Protein AF-A0A392TSM1-F1 (afdb_monomer_lite)

Structure (mmCIF, N/CA/C/O backbone):
data_AF-A0A392TSM1-F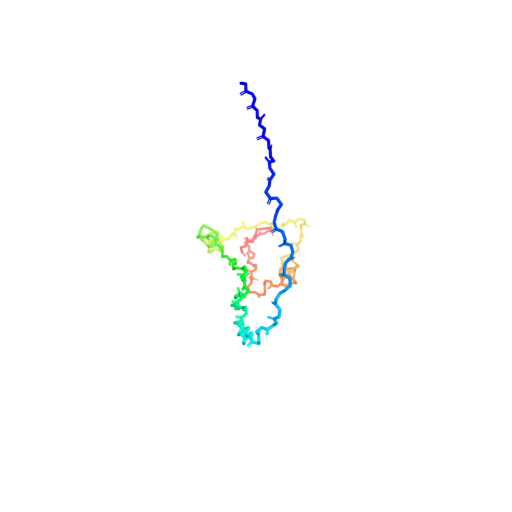1
#
_entry.id   AF-A0A392TSM1-F1
#
loop_
_atom_site.group_PDB
_atom_site.id
_atom_site.type_symbol
_atom_site.label_atom_id
_atom_site.label_alt_id
_atom_site.label_comp_id
_atom_site.label_asym_id
_atom_site.label_entity_id
_atom_site.label_seq_id
_atom_site.pdbx_PDB_ins_code
_atom_site.Cartn_x
_atom_site.Cartn_y
_atom_site.Cartn_z
_atom_site.occupancy
_atom_site.B_iso_or_equiv
_atom_site.auth_seq_id
_atom_site.auth_comp_id
_atom_site.auth_asym_id
_atom_site.auth_atom_id
_atom_site.pdbx_PDB_model_num
ATOM 1 N N . GLY A 1 1 ? 50.582 39.692 -35.155 1.00 34.25 1 GLY A N 1
ATOM 2 C CA . GLY A 1 1 ? 50.449 40.226 -36.512 1.00 34.25 1 GLY A CA 1
ATOM 3 C C . GLY A 1 1 ? 50.092 39.082 -37.418 1.00 34.25 1 GLY A C 1
ATOM 4 O O . GLY A 1 1 ? 50.785 38.077 -37.389 1.00 34.25 1 GLY A O 1
ATOM 5 N N . ASP A 1 2 ? 48.984 39.268 -38.128 1.00 35.16 2 ASP A N 1
ATOM 6 C CA . ASP A 1 2 ? 48.807 38.890 -39.530 1.00 35.16 2 ASP A CA 1
ATOM 7 C C . ASP A 1 2 ? 48.605 37.410 -39.867 1.00 35.16 2 ASP A C 1
ATOM 9 O O . ASP A 1 2 ? 49.529 36.615 -40.011 1.00 35.16 2 ASP A O 1
ATOM 13 N N . GLY A 1 3 ? 47.330 37.078 -40.080 1.00 41.25 3 GLY A N 1
ATOM 14 C CA . GLY A 1 3 ? 46.951 35.960 -40.927 1.00 41.25 3 GLY A CA 1
ATOM 15 C C . GLY A 1 3 ? 47.143 36.281 -42.410 1.00 41.25 3 GLY A C 1
ATOM 16 O O . GLY A 1 3 ? 47.155 37.442 -42.817 1.00 41.25 3 GLY A O 1
ATOM 17 N N . LYS A 1 4 ? 47.199 35.234 -43.234 1.00 38.94 4 LYS A N 1
ATOM 18 C CA . LYS A 1 4 ? 46.671 35.277 -44.599 1.00 38.94 4 LYS A CA 1
ATOM 19 C C . LYS A 1 4 ? 46.393 33.869 -45.113 1.00 38.94 4 LYS A C 1
ATOM 21 O O . LYS A 1 4 ? 47.232 32.979 -45.018 1.00 38.94 4 LYS A O 1
ATOM 26 N N . ALA A 1 5 ? 45.174 33.710 -45.607 1.00 39.06 5 ALA A N 1
ATOM 27 C CA . ALA A 1 5 ? 44.678 32.562 -46.339 1.00 39.06 5 ALA A CA 1
ATOM 28 C C . ALA A 1 5 ? 45.168 32.569 -47.802 1.00 39.06 5 ALA A C 1
ATOM 30 O O . ALA A 1 5 ? 45.761 33.550 -48.254 1.00 39.06 5 ALA A O 1
ATOM 31 N N . GLU A 1 6 ? 44.762 31.508 -48.510 1.00 38.66 6 GLU A N 1
ATOM 32 C CA . GLU A 1 6 ? 44.679 31.357 -49.973 1.00 38.66 6 GLU A CA 1
ATOM 33 C C . GLU A 1 6 ? 45.973 31.013 -50.734 1.00 38.66 6 GLU A C 1
ATOM 35 O O . GLU A 1 6 ? 47.063 31.419 -50.366 1.00 38.66 6 GLU A O 1
ATOM 40 N N . GLU A 1 7 ? 45.968 30.237 -51.819 1.00 36.03 7 GLU A N 1
ATOM 41 C CA . GLU A 1 7 ? 44.909 29.598 -52.609 1.00 36.03 7 GLU A CA 1
ATOM 42 C C . GLU A 1 7 ? 45.589 28.460 -53.390 1.00 36.03 7 GLU A C 1
ATOM 44 O O . GLU A 1 7 ? 46.653 28.642 -53.982 1.00 36.03 7 GLU A O 1
ATOM 49 N N . GLY A 1 8 ? 44.994 27.271 -53.401 1.00 34.25 8 GLY A N 1
ATOM 50 C CA . GLY A 1 8 ? 45.489 26.126 -54.161 1.00 34.25 8 GLY A CA 1
ATOM 51 C C . GLY A 1 8 ? 44.391 25.530 -55.027 1.00 34.25 8 GLY A C 1
ATOM 52 O O . GLY A 1 8 ? 44.053 24.363 -54.860 1.00 34.25 8 GLY A O 1
ATOM 53 N N . LYS A 1 9 ? 43.799 26.312 -55.938 1.00 46.72 9 LYS A N 1
ATOM 54 C CA . LYS A 1 9 ? 42.880 25.787 -56.961 1.00 46.72 9 LYS A CA 1
ATOM 55 C C . LYS A 1 9 ? 43.601 24.769 -57.841 1.00 46.72 9 LYS A C 1
ATOM 57 O O . LYS A 1 9 ? 44.436 25.170 -58.649 1.00 46.72 9 LYS A O 1
ATOM 62 N N . LYS A 1 10 ? 43.229 23.483 -57.773 1.00 44.28 10 LYS A N 1
ATOM 63 C CA . LYS A 1 10 ? 43.534 22.499 -58.831 1.00 44.28 10 LYS A CA 1
ATOM 64 C C . LYS A 1 10 ? 42.403 21.475 -59.004 1.00 44.28 10 LYS A C 1
ATOM 66 O O . LYS A 1 10 ? 42.319 20.501 -58.274 1.00 44.28 10 LYS A O 1
ATOM 71 N N . LYS A 1 11 ? 41.598 21.752 -60.037 1.00 43.53 11 LYS A N 1
ATOM 72 C CA . LYS A 1 11 ? 40.830 20.866 -60.934 1.00 43.53 11 LYS A CA 1
ATOM 73 C C . LYS A 1 11 ? 39.871 19.815 -60.354 1.00 43.53 11 LYS A C 1
ATOM 75 O O . LYS A 1 11 ? 40.264 18.755 -59.887 1.00 43.53 11 LYS A O 1
ATOM 80 N N . LEU A 1 12 ? 38.592 20.070 -60.638 1.00 45.69 12 LEU A N 1
ATOM 81 C CA . LEU A 1 12 ? 37.569 19.066 -60.916 1.00 45.69 12 LEU A CA 1
ATOM 82 C C . LEU A 1 12 ? 38.065 18.127 -62.031 1.00 45.69 12 LEU A C 1
ATOM 84 O O . LEU A 1 12 ? 38.288 18.565 -63.161 1.00 45.69 12 LEU A O 1
ATOM 88 N N . GLY A 1 13 ? 38.263 16.858 -61.690 1.00 35.28 13 GLY A N 1
ATOM 89 C CA . GLY A 1 13 ? 38.548 15.780 -62.627 1.00 35.28 13 GLY A CA 1
ATOM 90 C C . GLY A 1 13 ? 37.554 14.652 -62.400 1.00 35.28 13 GLY A C 1
ATOM 91 O O . GLY A 1 13 ? 37.656 13.926 -61.418 1.00 35.28 13 GLY A O 1
ATOM 92 N N . THR A 1 14 ? 36.582 14.539 -63.299 1.00 42.97 14 THR A N 1
ATOM 93 C CA . THR A 1 14 ? 35.752 13.347 -63.470 1.00 42.97 14 THR A CA 1
ATOM 94 C C . THR A 1 14 ? 36.644 12.198 -63.928 1.00 42.97 14 THR A C 1
ATOM 96 O O . THR A 1 14 ? 37.262 12.318 -64.983 1.00 42.97 14 THR A O 1
ATOM 99 N N . VAL A 1 15 ? 36.683 11.092 -63.181 1.00 44.06 15 VAL A N 1
ATOM 100 C CA . VAL A 1 15 ? 37.127 9.787 -63.691 1.00 44.06 15 VAL A CA 1
ATOM 101 C C . VAL A 1 15 ? 36.197 8.685 -63.177 1.00 44.06 15 VAL A C 1
ATOM 103 O O . VAL A 1 15 ? 36.181 8.339 -62.002 1.00 44.06 15 VAL A O 1
ATOM 106 N N . GLU A 1 16 ? 35.325 8.295 -64.102 1.00 38.50 16 GLU A N 1
ATOM 107 C CA . GLU A 1 16 ? 34.839 6.962 -64.470 1.00 38.50 16 GLU A CA 1
ATOM 108 C C . GLU A 1 16 ? 34.778 5.846 -63.415 1.00 38.50 16 GLU A C 1
ATOM 110 O O . GLU A 1 16 ? 35.728 5.521 -62.705 1.00 38.50 16 GLU A O 1
ATOM 115 N N . GLY A 1 17 ? 33.595 5.227 -63.376 1.00 47.38 17 GLY A N 1
ATOM 116 C CA . GLY A 1 17 ? 33.201 4.225 -62.407 1.00 47.38 17 GLY A CA 1
ATOM 117 C C . GLY A 1 17 ? 34.050 2.962 -62.447 1.00 47.38 17 GLY A C 1
ATOM 118 O O . GLY A 1 17 ? 34.219 2.308 -63.473 1.00 47.38 17 GLY A O 1
ATOM 119 N N . SER A 1 18 ? 34.489 2.568 -61.264 1.00 44.91 18 SER A N 1
ATOM 120 C CA . SER A 1 18 ? 34.766 1.179 -60.937 1.00 44.91 18 SER A CA 1
ATOM 121 C C . SER A 1 18 ? 33.505 0.637 -60.264 1.00 44.91 18 SER A C 1
ATOM 123 O O . SER A 1 18 ? 33.017 1.227 -59.299 1.00 44.91 18 SER A O 1
ATOM 125 N N . MET A 1 19 ? 32.945 -0.465 -60.781 1.00 45.22 19 MET A N 1
ATOM 126 C CA . MET A 1 19 ? 31.976 -1.278 -60.039 1.00 45.22 19 MET A CA 1
ATOM 127 C C . MET A 1 19 ? 32.709 -1.893 -58.842 1.00 45.22 19 MET A C 1
ATOM 129 O O . MET A 1 19 ? 33.124 -3.047 -58.863 1.00 45.22 19 MET A O 1
ATOM 133 N N . GLY A 1 20 ? 32.938 -1.075 -57.816 1.00 40.56 20 GLY A N 1
ATOM 134 C CA . GLY A 1 20 ? 33.261 -1.545 -56.487 1.00 40.56 20 GLY A CA 1
ATOM 135 C C . GLY A 1 20 ? 32.018 -2.236 -55.966 1.00 40.56 20 GLY A C 1
ATOM 136 O O . GLY A 1 20 ? 30.970 -1.609 -55.821 1.00 40.56 20 GLY A O 1
ATOM 137 N N . GLU A 1 21 ? 32.130 -3.539 -55.759 1.00 45.41 21 GLU A N 1
ATOM 138 C CA . GLU A 1 21 ? 31.166 -4.341 -55.028 1.00 45.41 21 GLU A CA 1
ATOM 139 C C . GLU A 1 21 ? 30.761 -3.582 -53.758 1.00 45.41 21 GLU A C 1
ATOM 141 O O . GLU A 1 21 ? 31.558 -3.399 -52.834 1.00 45.41 21 GLU A O 1
ATOM 146 N N . ILE A 1 22 ? 29.531 -3.062 -53.740 1.00 47.53 22 ILE A N 1
ATOM 147 C CA . ILE A 1 22 ? 28.965 -2.465 -52.538 1.00 47.53 22 ILE A CA 1
ATOM 148 C C . ILE A 1 22 ? 28.641 -3.644 -51.631 1.00 47.53 22 ILE A C 1
ATOM 150 O O . ILE A 1 22 ? 27.523 -4.158 -51.619 1.00 47.53 22 ILE A O 1
ATOM 154 N N . VAL A 1 23 ? 29.636 -4.082 -50.867 1.00 48.84 23 VAL A N 1
ATOM 155 C CA . VAL A 1 23 ? 29.396 -4.906 -49.693 1.00 48.84 23 VAL A CA 1
ATOM 156 C C . VAL A 1 23 ? 28.675 -3.994 -48.709 1.00 48.84 23 VAL A C 1
ATOM 158 O O . VAL A 1 23 ? 29.290 -3.267 -47.927 1.00 48.84 23 VAL A O 1
ATOM 161 N N . ILE A 1 24 ? 27.342 -3.978 -48.789 1.00 50.16 24 ILE A N 1
ATOM 162 C CA . ILE A 1 24 ? 26.505 -3.450 -47.720 1.00 50.16 24 ILE A CA 1
ATOM 163 C C . ILE A 1 24 ? 26.739 -4.404 -46.557 1.00 50.16 24 ILE A C 1
ATOM 165 O O . ILE A 1 24 ? 26.038 -5.402 -46.409 1.00 50.16 24 ILE A O 1
ATOM 169 N N . ALA A 1 25 ? 27.758 -4.119 -45.743 1.00 53.16 25 ALA A N 1
ATOM 170 C CA . ALA A 1 25 ? 27.810 -4.661 -44.402 1.00 53.16 25 ALA A CA 1
ATOM 171 C C . ALA A 1 25 ? 26.445 -4.318 -43.790 1.00 53.16 25 ALA A C 1
ATOM 173 O O . ALA A 1 25 ? 26.109 -3.124 -43.737 1.00 53.16 25 ALA A O 1
ATOM 174 N N . PRO A 1 26 ? 25.605 -5.310 -43.431 1.00 53.03 26 PRO A N 1
ATOM 175 C CA . PRO A 1 26 ? 24.345 -5.012 -42.781 1.00 53.03 26 PRO A CA 1
ATOM 176 C C . PRO A 1 26 ? 24.724 -4.170 -41.578 1.00 53.03 26 PRO A C 1
ATOM 178 O O . PRO A 1 26 ? 25.541 -4.607 -40.764 1.00 53.03 26 PRO A O 1
ATOM 181 N N . ARG A 1 27 ? 24.227 -2.922 -41.561 1.00 55.44 27 ARG A N 1
ATOM 182 C CA . ARG A 1 27 ? 24.385 -1.994 -40.443 1.00 55.44 27 ARG A CA 1
ATOM 183 C C . ARG A 1 27 ? 24.237 -2.840 -39.201 1.00 55.44 27 ARG A C 1
ATOM 185 O O . ARG A 1 27 ? 23.166 -3.423 -39.029 1.00 55.44 27 ARG A O 1
ATOM 192 N N . LEU A 1 28 ? 25.342 -2.994 -38.467 1.00 54.97 28 LEU A N 1
ATOM 193 C CA . LEU A 1 28 ? 25.405 -3.832 -37.282 1.00 54.97 28 LEU A CA 1
ATOM 194 C C . LEU A 1 28 ? 24.123 -3.554 -36.520 1.00 54.97 28 LEU A C 1
ATOM 196 O O . LEU A 1 28 ? 23.858 -2.394 -36.201 1.00 54.97 28 LEU A O 1
ATOM 200 N N . LEU A 1 29 ? 23.279 -4.586 -36.410 1.00 56.19 29 LEU A N 1
ATOM 201 C CA . LEU A 1 29 ? 22.026 -4.530 -35.682 1.00 56.19 29 LEU A CA 1
ATOM 202 C C . LEU A 1 29 ? 22.336 -3.775 -34.403 1.00 56.19 29 LEU A C 1
ATOM 204 O O . LEU A 1 29 ? 23.118 -4.264 -33.598 1.00 56.19 29 LEU A O 1
ATOM 208 N N . ASN A 1 30 ? 21.800 -2.569 -34.248 1.00 63.72 30 ASN A N 1
ATOM 209 C CA . ASN A 1 30 ? 21.805 -1.943 -32.944 1.00 63.72 30 ASN A CA 1
ATOM 210 C C . ASN A 1 30 ? 20.841 -2.828 -32.153 1.00 63.72 30 ASN A C 1
ATOM 212 O O . ASN A 1 30 ? 19.644 -2.769 -32.461 1.00 63.72 30 ASN A O 1
ATOM 216 N N . PRO A 1 31 ? 21.291 -3.705 -31.229 1.00 66.31 31 PRO A N 1
ATOM 217 C CA . PRO A 1 31 ? 20.339 -4.379 -30.371 1.00 66.31 31 PRO A CA 1
ATOM 218 C C . PRO A 1 31 ? 19.597 -3.246 -29.677 1.00 66.31 31 PRO A C 1
ATOM 220 O O . PRO A 1 31 ? 20.221 -2.393 -29.044 1.00 66.31 31 PRO A O 1
ATOM 223 N N . SER A 1 32 ? 18.290 -3.153 -29.919 1.00 73.12 32 SER A N 1
ATOM 224 C CA . SER A 1 32 ? 17.447 -2.126 -29.325 1.00 73.12 32 SER A CA 1
ATOM 225 C C . SER A 1 32 ? 17.767 -2.088 -27.837 1.00 73.12 32 SER A C 1
ATOM 227 O O . SER A 1 32 ? 17.545 -3.084 -27.147 1.00 73.12 32 SER A O 1
ATOM 229 N N . LEU A 1 33 ? 18.368 -0.998 -27.355 1.00 78.00 33 LEU A N 1
ATOM 230 C CA . LEU A 1 33 ? 18.685 -0.863 -25.941 1.00 78.00 33 LEU A CA 1
ATOM 231 C C . LEU A 1 33 ? 17.352 -0.759 -25.203 1.00 78.00 33 LEU A C 1
ATOM 233 O O . LEU A 1 33 ? 16.737 0.305 -25.149 1.00 78.00 33 LEU A O 1
ATOM 237 N N . VAL A 1 34 ? 16.865 -1.891 -24.699 1.00 83.75 34 VAL A N 1
ATOM 238 C CA . VAL A 1 34 ? 15.653 -1.937 -23.889 1.00 83.75 34 VAL A CA 1
ATOM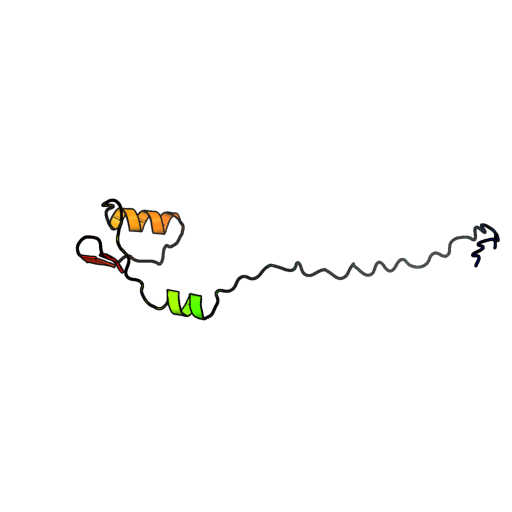 239 C C . VAL A 1 34 ? 16.017 -1.410 -22.515 1.00 83.75 34 VAL A C 1
ATOM 241 O O . VAL A 1 34 ? 16.971 -1.871 -21.884 1.00 83.75 34 VAL A O 1
ATOM 244 N N . ARG A 1 35 ? 15.260 -0.423 -22.042 1.00 86.81 35 ARG A N 1
ATOM 245 C CA . ARG A 1 35 ? 15.439 0.074 -20.687 1.00 86.81 35 ARG A CA 1
ATOM 246 C C . ARG A 1 35 ? 14.965 -0.988 -19.703 1.00 86.81 35 ARG A C 1
ATOM 248 O O . ARG A 1 35 ? 13.785 -1.320 -19.661 1.00 86.81 35 ARG A O 1
ATOM 255 N N . VAL A 1 36 ? 15.897 -1.496 -18.908 1.00 88.38 36 VAL A N 1
ATOM 256 C CA . VAL A 1 36 ? 15.608 -2.400 -17.798 1.00 88.38 36 VAL A CA 1
ATOM 257 C C . VAL A 1 36 ? 15.544 -1.568 -16.525 1.00 88.38 36 VAL A C 1
ATOM 259 O O . VAL A 1 36 ? 16.505 -0.883 -16.182 1.00 88.38 36 VAL A O 1
ATOM 262 N N . TYR A 1 37 ? 14.412 -1.633 -15.833 1.00 90.94 37 TYR A N 1
ATOM 263 C CA . TYR A 1 37 ? 14.244 -1.045 -14.510 1.00 90.94 37 TYR A CA 1
ATOM 264 C C . TYR A 1 37 ? 14.421 -2.136 -13.457 1.00 90.94 37 TYR A C 1
ATOM 266 O O . TYR A 1 37 ? 13.930 -3.253 -13.623 1.00 90.94 37 TYR A O 1
ATOM 274 N N . ARG A 1 38 ? 15.141 -1.820 -12.383 1.00 93.94 38 ARG A N 1
ATOM 275 C CA . ARG A 1 38 ? 15.283 -2.675 -11.204 1.00 93.94 38 ARG A CA 1
ATOM 276 C C . ARG A 1 38 ?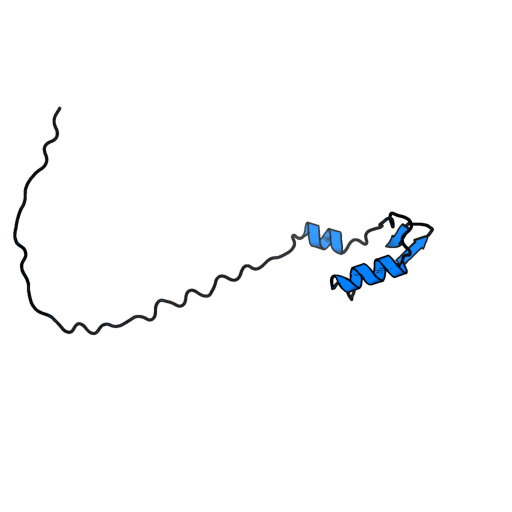 15.111 -1.807 -9.968 1.00 93.94 38 ARG A C 1
ATOM 278 O O . ARG A 1 38 ? 15.636 -0.696 -9.942 1.00 93.94 38 ARG A O 1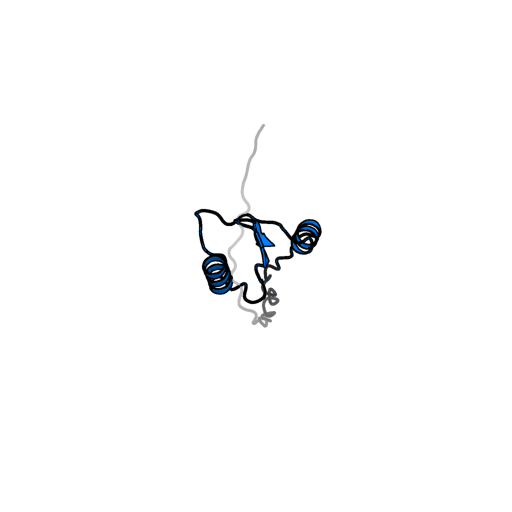
ATOM 285 N N . SER A 1 39 ? 14.386 -2.315 -8.981 1.00 95.00 39 SER A N 1
ATOM 286 C CA . SER A 1 39 ? 14.301 -1.691 -7.662 1.00 95.00 39 SER A CA 1
ATOM 287 C C . SER A 1 39 ? 15.669 -1.722 -6.980 1.00 95.00 39 SER A C 1
ATOM 289 O O . SER A 1 39 ? 16.452 -2.649 -7.218 1.00 95.00 39 SER A O 1
ATOM 291 N N . SER A 1 40 ? 15.963 -0.723 -6.147 1.00 96.38 40 SER A N 1
ATOM 292 C CA . SER A 1 40 ? 17.154 -0.777 -5.296 1.00 96.38 40 SER A CA 1
ATOM 293 C C . SER A 1 40 ? 16.988 -1.846 -4.211 1.00 96.38 40 SER A C 1
ATOM 295 O O . SER A 1 40 ? 15.876 -2.294 -3.926 1.00 96.38 40 SER A O 1
ATOM 297 N N . GLU A 1 41 ? 18.092 -2.272 -3.601 1.00 95.62 41 GLU A N 1
ATOM 298 C CA . GLU A 1 41 ? 18.037 -3.219 -2.482 1.00 95.62 41 GLU A CA 1
ATOM 299 C C . GLU A 1 41 ? 17.224 -2.656 -1.309 1.00 95.62 41 GLU A C 1
ATOM 301 O O . GLU A 1 41 ? 16.405 -3.372 -0.736 1.00 95.62 41 GLU A O 1
ATOM 306 N N . ASP A 1 42 ? 17.366 -1.360 -1.022 1.00 94.62 42 ASP A N 1
ATOM 307 C CA . ASP A 1 42 ? 16.596 -0.678 0.017 1.00 94.62 42 ASP A CA 1
ATOM 308 C C . ASP A 1 42 ? 15.090 -0.702 -0.278 1.00 94.62 42 ASP A C 1
ATOM 310 O O . ASP A 1 42 ? 14.300 -0.996 0.621 1.00 94.62 42 ASP A O 1
ATOM 314 N N . ASP A 1 43 ? 14.688 -0.483 -1.535 1.00 91.81 43 ASP A N 1
ATOM 315 C CA . ASP A 1 43 ? 13.278 -0.546 -1.950 1.00 91.81 43 ASP A CA 1
ATOM 316 C C . ASP A 1 43 ? 12.705 -1.960 -1.788 1.00 91.81 43 ASP A C 1
ATOM 318 O O . ASP A 1 43 ? 11.579 -2.136 -1.319 1.00 91.81 43 ASP A O 1
ATOM 322 N N . VAL A 1 44 ? 13.482 -2.987 -2.152 1.00 90.31 44 VAL A N 1
ATOM 323 C CA . VAL A 1 44 ? 13.079 -4.395 -1.999 1.00 90.31 44 VAL A CA 1
ATOM 324 C C . VAL A 1 44 ? 12.961 -4.757 -0.520 1.00 90.31 44 VAL A C 1
ATOM 326 O O . VAL A 1 44 ? 11.973 -5.359 -0.098 1.00 90.31 44 VAL A O 1
ATOM 329 N N . MET A 1 45 ? 13.941 -4.357 0.289 1.00 91.62 45 MET A N 1
ATOM 330 C CA . MET A 1 45 ? 13.939 -4.590 1.730 1.00 91.62 45 MET A CA 1
ATOM 331 C C . MET A 1 45 ? 12.799 -3.853 2.428 1.00 91.62 45 MET A C 1
ATOM 333 O O . MET A 1 45 ? 12.222 -4.389 3.375 1.00 91.62 45 MET A O 1
ATOM 337 N N . TRP A 1 46 ? 12.458 -2.648 1.974 1.00 86.69 46 TRP A N 1
ATOM 338 C CA . TRP A 1 46 ? 11.285 -1.920 2.438 1.00 86.69 46 TRP A CA 1
ATOM 339 C C . TRP A 1 46 ? 9.996 -2.658 2.070 1.00 86.69 46 TRP A C 1
ATOM 341 O O . TRP A 1 46 ? 9.193 -2.913 2.957 1.00 86.69 46 TRP A O 1
ATOM 351 N N . ALA A 1 47 ? 9.829 -3.094 0.819 1.00 85.12 47 ALA A N 1
ATOM 352 C CA . ALA A 1 47 ? 8.619 -3.792 0.377 1.00 85.12 47 ALA A CA 1
ATOM 353 C C . ALA A 1 47 ? 8.411 -5.149 1.079 1.00 85.12 47 ALA A C 1
ATOM 355 O O . ALA A 1 47 ? 7.281 -5.559 1.338 1.00 85.12 47 ALA A O 1
ATOM 356 N N . HIS A 1 48 ? 9.496 -5.854 1.414 1.00 86.62 48 HIS A N 1
ATOM 357 C CA . HIS A 1 48 ? 9.434 -7.101 2.181 1.00 86.62 48 HIS A CA 1
ATOM 358 C C . HIS A 1 48 ? 9.099 -6.881 3.660 1.00 86.62 48 HIS A C 1
ATOM 360 O O . HIS A 1 48 ? 8.535 -7.765 4.314 1.00 86.62 48 HIS A O 1
ATOM 366 N N . LYS A 1 49 ? 9.442 -5.714 4.211 1.00 85.44 49 LYS A N 1
ATOM 367 C CA . LYS A 1 49 ? 9.022 -5.327 5.554 1.00 85.44 49 LYS A CA 1
ATOM 368 C C . LYS A 1 49 ? 7.571 -4.883 5.456 1.00 85.44 49 LYS A C 1
ATOM 370 O O . LYS A 1 49 ? 7.270 -3.808 4.960 1.00 85.44 49 LYS A O 1
ATOM 375 N N . ARG A 1 50 ? 6.670 -5.742 5.932 1.00 81.19 50 ARG A N 1
ATOM 376 C CA . ARG A 1 50 ? 5.234 -5.447 6.020 1.00 81.19 50 ARG A CA 1
ATOM 377 C C . ARG A 1 50 ? 5.004 -4.016 6.514 1.00 81.19 50 ARG A C 1
ATOM 379 O O . ARG A 1 50 ? 5.626 -3.595 7.492 1.00 81.19 50 ARG A O 1
ATOM 386 N N . VAL A 1 51 ? 4.113 -3.293 5.848 1.00 84.88 51 VAL A N 1
ATOM 387 C CA . VAL A 1 51 ? 3.824 -1.891 6.147 1.00 84.88 51 VAL A CA 1
ATOM 388 C C . VAL A 1 51 ? 2.500 -1.818 6.886 1.00 84.88 51 VAL A C 1
ATOM 390 O O . VAL A 1 51 ? 1.519 -2.407 6.455 1.00 84.88 51 VAL A O 1
ATOM 393 N N . VAL A 1 52 ? 2.465 -1.080 7.993 1.00 87.00 52 VAL A N 1
ATOM 394 C CA . VAL A 1 52 ? 1.197 -0.718 8.629 1.00 87.00 52 VAL A CA 1
ATOM 395 C C . VAL A 1 52 ? 0.714 0.581 8.003 1.00 87.00 52 VAL A C 1
ATOM 397 O O . VAL A 1 52 ? 1.421 1.588 8.047 1.00 87.00 52 VAL A O 1
ATOM 400 N N . ALA A 1 53 ? -0.489 0.557 7.444 1.00 89.19 53 ALA A N 1
ATOM 401 C CA . ALA A 1 53 ? -1.137 1.713 6.844 1.00 89.19 53 ALA A CA 1
ATOM 402 C C . ALA A 1 53 ? -2.426 2.074 7.594 1.00 89.19 53 ALA A C 1
ATOM 404 O O . ALA A 1 53 ? -2.972 1.280 8.364 1.00 89.19 53 ALA A O 1
ATOM 405 N N . THR A 1 54 ? -2.904 3.292 7.359 1.00 92.06 54 THR A N 1
ATOM 406 C CA . THR A 1 54 ? -4.197 3.772 7.845 1.00 92.06 54 THR A CA 1
ATOM 407 C C . THR A 1 54 ? -5.111 4.009 6.651 1.00 92.06 54 THR A C 1
ATOM 409 O O . THR A 1 54 ? -4.738 4.708 5.708 1.00 92.06 54 THR A O 1
ATOM 412 N N . VAL A 1 55 ? -6.310 3.440 6.699 1.00 89.94 55 VAL A N 1
ATOM 413 C CA . VAL A 1 55 ? -7.379 3.705 5.745 1.00 89.94 55 VAL A CA 1
ATOM 414 C C . VAL A 1 55 ? -7.915 5.106 5.997 1.00 89.94 55 VAL A C 1
ATOM 416 O O . VAL A 1 55 ? -8.376 5.438 7.087 1.00 89.94 55 VAL A O 1
ATOM 419 N N . ILE A 1 56 ? -7.832 5.947 4.974 1.00 89.62 56 ILE A N 1
ATOM 420 C CA . ILE A 1 56 ? -8.293 7.330 5.039 1.00 89.62 56 ILE A CA 1
ATOM 421 C C . ILE A 1 56 ? -9.760 7.439 4.618 1.00 89.62 56 ILE A C 1
ATOM 423 O O . ILE A 1 56 ? -10.320 6.542 3.991 1.00 89.62 56 ILE A O 1
ATOM 427 N N . ASN A 1 57 ? -10.381 8.573 4.947 1.00 86.88 57 ASN A N 1
ATOM 428 C CA . ASN A 1 57 ? -11.712 8.951 4.462 1.00 86.88 57 ASN A CA 1
ATOM 429 C C . ASN A 1 57 ? -12.854 7.985 4.844 1.00 86.88 57 ASN A C 1
ATOM 431 O O . ASN A 1 57 ? -13.912 8.000 4.222 1.00 86.88 57 ASN A O 1
ATOM 435 N N . GLY A 1 58 ? -12.641 7.139 5.859 1.00 82.31 58 GLY A N 1
ATOM 436 C CA . GLY A 1 58 ? -13.629 6.155 6.301 1.00 82.31 58 GLY A CA 1
ATOM 437 C C . GLY A 1 58 ? -13.973 5.111 5.237 1.00 82.31 58 GLY A C 1
ATOM 438 O O . GLY A 1 58 ? -15.043 4.506 5.313 1.00 82.31 58 GLY A O 1
ATOM 439 N N . GLU A 1 59 ? -13.108 4.915 4.236 1.00 88.12 59 GLU A N 1
ATOM 440 C CA . GLU A 1 59 ? -13.330 3.874 3.238 1.00 88.12 59 GLU A CA 1
ATOM 441 C C . GLU A 1 59 ? -13.359 2.501 3.910 1.00 88.12 59 GLU A C 1
ATOM 443 O O . GLU A 1 59 ? -12.644 2.226 4.874 1.00 88.12 59 GLU A O 1
ATOM 448 N N . THR A 1 60 ? -14.219 1.618 3.412 1.00 89.50 60 THR A N 1
ATOM 449 C CA . THR A 1 60 ? -14.234 0.245 3.912 1.00 89.50 60 THR A CA 1
ATOM 450 C C . THR A 1 60 ? -13.009 -0.493 3.383 1.00 89.50 60 THR A C 1
ATOM 452 O O . THR A 1 60 ? -12.609 -0.294 2.237 1.00 89.50 60 THR A O 1
ATOM 455 N N . VAL A 1 61 ? -12.429 -1.388 4.188 1.00 90.44 61 VAL A N 1
ATOM 456 C CA . VAL A 1 61 ? -11.268 -2.194 3.764 1.00 90.44 61 VAL A CA 1
ATOM 457 C C . VAL A 1 61 ? -11.552 -2.958 2.464 1.00 90.44 61 VAL A C 1
ATOM 459 O O . VAL A 1 61 ? -10.668 -3.077 1.625 1.00 90.44 61 VAL A O 1
ATOM 462 N N . ALA A 1 62 ? -12.793 -3.415 2.264 1.00 91.00 62 ALA A N 1
ATOM 463 C CA . ALA A 1 62 ? -13.212 -4.084 1.034 1.00 91.00 62 ALA A CA 1
ATOM 464 C C . ALA A 1 62 ? -13.104 -3.174 -0.201 1.00 91.00 62 ALA A C 1
ATOM 466 O O . ALA A 1 62 ? -12.575 -3.598 -1.221 1.00 91.00 62 ALA A O 1
ATOM 467 N N . LEU A 1 63 ? -13.532 -1.912 -0.091 1.00 92.81 63 LEU A N 1
ATOM 468 C CA . LEU A 1 63 ? -13.425 -0.943 -1.184 1.00 92.81 63 LEU A CA 1
ATOM 469 C C . LEU A 1 63 ? -11.962 -0.592 -1.491 1.00 92.81 63 LEU A C 1
ATOM 471 O O . LEU A 1 63 ? -11.589 -0.408 -2.646 1.00 92.81 63 LEU A O 1
ATOM 475 N N . VAL A 1 64 ? -11.116 -0.504 -0.461 1.00 92.31 64 VAL A N 1
ATOM 476 C CA . VAL A 1 64 ? -9.676 -0.274 -0.655 1.00 92.31 64 VAL A CA 1
ATOM 477 C C . VAL A 1 64 ? -9.026 -1.481 -1.340 1.00 92.31 64 VAL A C 1
ATOM 479 O O . VAL A 1 64 ? -8.209 -1.294 -2.236 1.00 92.31 64 VAL A O 1
ATOM 482 N N . GLN A 1 65 ? -9.411 -2.706 -0.970 1.00 94.31 65 GLN A N 1
ATOM 483 C CA . GLN A 1 65 ? -8.940 -3.936 -1.614 1.00 94.31 65 GLN A CA 1
ATOM 484 C C . GLN A 1 65 ? -9.325 -3.978 -3.104 1.00 94.31 65 GLN A C 1
ATOM 486 O O . GLN A 1 65 ? -8.460 -4.238 -3.934 1.00 94.31 65 GLN A O 1
ATOM 491 N N . GLU A 1 66 ? -10.572 -3.644 -3.452 1.00 94.75 66 GLU A N 1
ATOM 492 C CA . GLU A 1 66 ? -11.043 -3.575 -4.847 1.00 94.75 66 GLU A CA 1
ATOM 493 C C . GLU A 1 66 ? -10.210 -2.588 -5.679 1.00 94.75 66 GLU A C 1
ATOM 495 O O . GLU A 1 66 ? -9.698 -2.935 -6.738 1.00 94.75 66 GLU A O 1
ATOM 500 N N . LYS A 1 67 ? 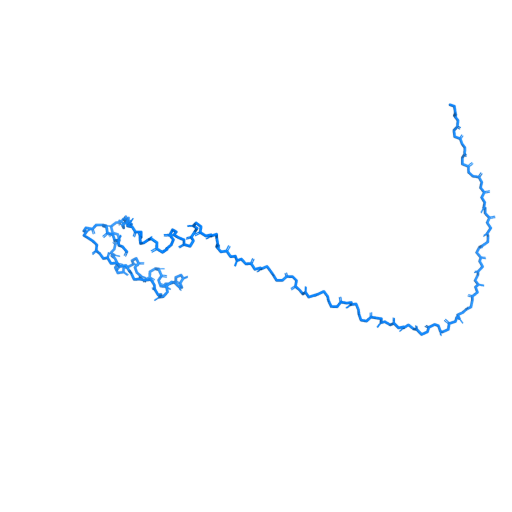-9.945 -1.387 -5.151 1.00 93.44 67 LYS A N 1
ATOM 501 C CA . LYS A 1 67 ? -9.110 -0.389 -5.843 1.00 93.44 67 LYS A CA 1
ATOM 502 C C . LYS A 1 67 ? -7.668 -0.849 -6.066 1.00 93.44 67 LYS A C 1
ATOM 504 O O . LYS A 1 67 ? -7.047 -0.461 -7.053 1.00 93.44 67 LYS A O 1
ATOM 509 N N . ILE A 1 68 ? -7.105 -1.618 -5.131 1.00 92.81 68 ILE A N 1
ATOM 510 C CA . ILE A 1 68 ? -5.760 -2.199 -5.263 1.00 92.81 68 ILE A CA 1
ATOM 511 C C . ILE A 1 68 ? -5.747 -3.245 -6.386 1.00 92.81 68 ILE A C 1
ATOM 513 O O . ILE A 1 68 ? -4.803 -3.292 -7.180 1.00 92.81 68 ILE A O 1
ATOM 517 N N . GLU A 1 69 ? -6.798 -4.054 -6.480 1.00 95.81 69 GLU A N 1
ATOM 518 C CA . GLU A 1 69 ? -6.973 -5.037 -7.550 1.00 95.81 69 GLU A CA 1
ATOM 519 C C . GLU A 1 69 ? -7.167 -4.357 -8.915 1.00 95.81 69 GLU A C 1
ATOM 521 O O . GLU A 1 69 ? -6.507 -4.748 -9.879 1.00 95.81 69 GLU A O 1
ATOM 526 N N . ASP A 1 70 ? -7.947 -3.273 -8.980 1.00 96.06 70 ASP A N 1
ATOM 527 C CA . ASP A 1 70 ? -8.205 -2.493 -10.202 1.00 96.06 70 ASP A CA 1
ATOM 528 C C . ASP A 1 70 ? -6.932 -1.927 -10.849 1.00 96.06 70 ASP A C 1
ATOM 530 O O . ASP A 1 70 ? -6.830 -1.837 -12.074 1.00 96.06 70 ASP A O 1
ATOM 534 N N . VAL A 1 71 ? -5.929 -1.559 -10.044 1.00 95.50 71 VAL A N 1
ATOM 535 C CA . VAL A 1 71 ? -4.628 -1.079 -10.549 1.00 95.50 71 VAL A CA 1
ATOM 536 C C . VAL A 1 71 ? -3.633 -2.216 -10.829 1.00 95.50 71 VAL A C 1
ATOM 538 O O . VAL A 1 71 ? -2.487 -1.963 -11.204 1.00 95.50 71 VAL A O 1
ATOM 541 N N . GLY A 1 72 ? -4.059 -3.472 -10.669 1.00 94.38 72 GLY A N 1
ATOM 542 C CA . GLY A 1 72 ? -3.310 -4.671 -11.043 1.00 94.38 72 GLY A CA 1
ATOM 543 C C . GLY A 1 72 ? -2.543 -5.360 -9.911 1.00 94.38 72 GLY A C 1
ATOM 544 O O . GLY A 1 72 ? -1.833 -6.334 -10.178 1.00 94.38 72 GLY A O 1
ATOM 545 N N . PHE A 1 73 ? -2.682 -4.933 -8.651 1.00 91.56 73 PHE A N 1
ATOM 546 C CA . PHE A 1 73 ? -2.033 -5.586 -7.502 1.00 91.56 73 PHE A CA 1
ATOM 547 C C . PHE A 1 73 ? -2.855 -6.774 -6.970 1.00 91.56 73 PHE A C 1
ATOM 549 O O . PHE A 1 73 ? -3.190 -6.857 -5.792 1.00 91.56 73 PHE A O 1
ATOM 556 N N . ASN A 1 74 ? -3.120 -7.755 -7.833 1.00 93.19 74 ASN A N 1
ATOM 557 C CA . ASN A 1 74 ? -3.977 -8.918 -7.545 1.00 93.19 74 ASN A CA 1
ATOM 558 C C . ASN A 1 74 ? -3.467 -9.843 -6.420 1.00 93.19 74 ASN A C 1
ATOM 560 O O . ASN A 1 74 ? -4.196 -10.694 -5.914 1.00 93.19 74 ASN A O 1
ATOM 564 N N . ASN A 1 75 ? -2.189 -9.732 -6.054 1.00 90.56 75 ASN A N 1
ATOM 565 C CA . ASN A 1 75 ? -1.540 -10.594 -5.065 1.00 90.56 75 ASN A CA 1
ATOM 566 C C . ASN A 1 75 ? -1.301 -9.892 -3.718 1.00 90.56 75 ASN A C 1
ATOM 568 O O . ASN A 1 75 ? -0.643 -10.466 -2.848 1.00 90.56 75 ASN A O 1
ATOM 572 N N . LEU A 1 76 ? -1.822 -8.675 -3.536 1.00 89.31 76 LEU A N 1
ATOM 573 C CA . LEU A 1 76 ? -1.759 -7.932 -2.280 1.00 89.31 76 LEU A CA 1
ATOM 574 C C . LEU A 1 76 ? -3.075 -8.125 -1.521 1.00 89.31 76 LEU A C 1
ATOM 576 O O . LEU A 1 76 ? -4.149 -7.902 -2.070 1.00 89.31 76 LEU A O 1
ATOM 580 N N . LYS A 1 77 ? -2.994 -8.559 -0.259 1.00 90.25 77 LYS A N 1
ATOM 581 C CA . LYS A 1 77 ? -4.157 -8.689 0.629 1.00 90.25 77 LYS A CA 1
ATOM 582 C C . LYS A 1 77 ? -4.019 -7.752 1.812 1.00 90.25 77 LYS A C 1
ATOM 584 O O . LYS A 1 77 ? -3.042 -7.868 2.546 1.00 90.25 77 LYS A O 1
ATOM 589 N N . ILE A 1 78 ? -5.021 -6.906 2.011 1.00 91.75 78 ILE A N 1
ATOM 590 C CA . ILE A 1 78 ? -5.117 -6.040 3.182 1.00 91.75 78 ILE A CA 1
ATOM 591 C C . ILE A 1 78 ? -5.615 -6.857 4.382 1.00 91.75 78 ILE A C 1
ATOM 593 O O . ILE A 1 78 ? -6.653 -7.518 4.309 1.00 91.75 78 ILE A O 1
ATOM 597 N N . ILE A 1 79 ? -4.903 -6.796 5.506 1.00 91.75 79 ILE A N 1
ATOM 598 C CA . ILE A 1 79 ? -5.281 -7.448 6.764 1.00 91.75 79 ILE A CA 1
ATOM 599 C C . ILE A 1 79 ? -5.717 -6.370 7.767 1.00 91.75 79 ILE A C 1
ATOM 601 O O . ILE A 1 79 ? -4.884 -5.573 8.205 1.00 91.75 79 ILE A O 1
ATOM 605 N N . PRO A 1 80 ? -6.998 -6.334 8.180 1.00 90.75 80 PRO A N 1
ATOM 606 C CA . PRO A 1 80 ? -7.460 -5.403 9.202 1.00 90.75 80 PRO A CA 1
ATOM 607 C C . PRO A 1 80 ? -6.756 -5.650 10.539 1.00 90.75 80 PRO A C 1
ATOM 609 O O . PRO A 1 80 ? -6.796 -6.757 11.073 1.00 90.75 80 PRO A O 1
ATOM 612 N N . LEU A 1 81 ? -6.154 -4.603 11.102 1.00 90.62 81 LEU A N 1
ATOM 613 C CA . LEU A 1 81 ? -5.586 -4.606 12.455 1.00 90.62 81 LEU A CA 1
ATOM 614 C C . LEU A 1 81 ? -6.528 -3.954 13.485 1.00 90.62 81 LEU A C 1
ATOM 616 O O . LEU A 1 81 ? -6.292 -4.062 14.686 1.00 90.62 81 LEU A O 1
ATOM 620 N N . GLY A 1 82 ? -7.601 -3.306 13.020 1.00 85.44 82 GLY A N 1
ATOM 621 C CA . GLY A 1 82 ? -8.649 -2.686 13.835 1.00 85.44 82 GLY A CA 1
ATOM 622 C C . GLY A 1 82 ? -8.922 -1.241 13.418 1.00 85.44 82 GLY A C 1
ATOM 623 O O . GLY A 1 82 ? -8.020 -0.576 12.920 1.00 85.44 82 GLY A O 1
ATOM 624 N N . ALA A 1 83 ? -10.154 -0.765 13.636 1.00 84.75 83 ALA A N 1
ATOM 625 C CA . ALA A 1 83 ? -10.642 0.560 13.230 1.00 84.75 83 ALA A CA 1
ATOM 626 C C . ALA A 1 83 ? -10.236 0.919 11.787 1.00 84.75 83 ALA A C 1
ATOM 628 O O . ALA A 1 83 ? -10.827 0.420 10.835 1.00 84.75 83 ALA A O 1
ATOM 629 N N . ASP A 1 84 ? -9.213 1.750 11.647 1.00 88.94 84 ASP A N 1
ATOM 630 C CA . ASP A 1 84 ? -8.661 2.280 10.410 1.00 88.94 84 ASP A CA 1
ATOM 631 C C . ASP A 1 84 ? -7.270 1.712 10.071 1.00 88.94 84 ASP A C 1
ATOM 633 O O . ASP A 1 84 ? -6.731 2.023 9.017 1.00 88.94 84 ASP A O 1
ATOM 637 N N . LYS A 1 85 ? -6.659 0.879 10.922 1.00 90.69 85 LYS A N 1
ATOM 638 C CA . LYS A 1 85 ? -5.312 0.327 10.705 1.00 90.69 85 LYS A CA 1
ATOM 639 C C . LYS A 1 85 ? -5.339 -0.991 9.943 1.00 90.69 85 LYS A C 1
ATOM 641 O O . LYS A 1 85 ? -6.117 -1.894 10.261 1.00 90.69 85 LYS A O 1
ATOM 646 N N . VAL A 1 86 ? -4.420 -1.130 8.992 1.00 90.00 86 VAL A N 1
ATOM 647 C CA . VAL A 1 86 ? -4.276 -2.313 8.139 1.00 90.00 86 VAL A CA 1
ATOM 648 C C . VAL A 1 86 ? -2.812 -2.684 7.896 1.00 90.00 86 VAL A C 1
ATOM 650 O O . VAL A 1 86 ? -1.922 -1.851 8.077 1.00 90.00 86 VAL A O 1
ATOM 653 N N . LEU A 1 87 ? -2.581 -3.937 7.501 1.00 88.25 87 LEU A N 1
ATOM 654 C CA . LEU A 1 87 ? -1.292 -4.521 7.112 1.00 88.25 87 LEU A CA 1
ATOM 655 C C . LEU A 1 87 ? -1.345 -5.067 5.682 1.00 88.25 87 LEU A C 1
ATOM 657 O O . LEU A 1 87 ? -2.438 -5.550 5.307 1.00 88.25 87 LEU A O 1
#

pLDDT: mean 74.0, std 22.02, range [34.25, 96.38]

Foldseek 3Di:
DDDDDDDDDDDDDDDDDDPDPPPPPPPPPPPPPDDDDDDDPVRVVVVVPDDKDFAPPQDDLVVVLVVCVVVPVVPDDWADPDDGITD

Radius of gyration: 34.38 Å; chains: 1; bounding box: 65×51×78 Å

Organism: NCBI:txid97028

Sequence (87 aa):
GDGKAEEGKKKLGTVEGSMGEIVIAPRLLNPSLVRVYRSSEDDVMWAHKRVVATVINGETVALVQEKIEDVGFNNLKIIPLGADKVL

Secondary structure (DSSP, 8-state):
----------------------------------------HHHHHHHHS---EE--TT--HHHHHH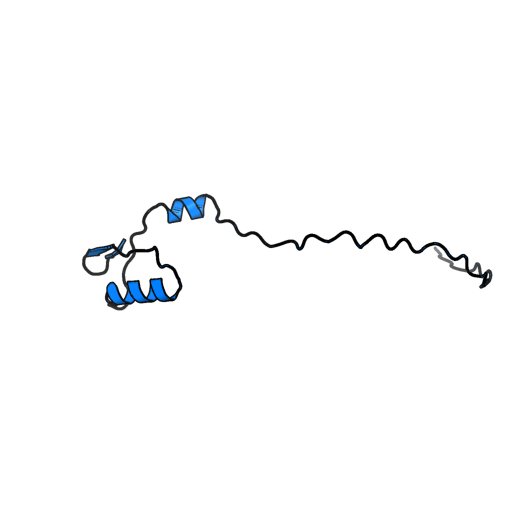HHHHTT-TT----EEETTEE-